Protein AF-A0A151R9V6-F1 (afdb_monomer_lite)

Secondary structure (DSSP, 8-state):
--PPPPPP----------------PPTTEEEEEETTTTEEEEEEGGGGGSHHHHHHHHHHHHHHTT--TTSS-EE-S-HHHHHHHHHHHHHHHTTTPPPTTEEEEEETTTTEEEEEEGGGGGSHHHHHHHHHHHHHHTT--TTSS-EE-S-HHHHHHHHHTT-

Structure (mmCIF, N/CA/C/O backbone):
data_AF-A0A151R9V6-F1
#
_entry.id   AF-A0A151R9V6-F1
#
loop_
_atom_site.group_PDB
_atom_site.id
_atom_site.type_symbol
_atom_site.label_atom_id
_atom_site.label_alt_id
_atom_site.label_comp_id
_atom_site.label_asym_id
_atom_site.label_entity_id
_atom_site.label_seq_id
_atom_site.pdbx_PDB_ins_code
_atom_site.Cartn_x
_atom_site.Cartn_y
_atom_site.Cartn_z
_atom_site.occupancy
_atom_site.B_iso_or_equiv
_atom_site.auth_seq_id
_atom_site.auth_comp_id
_atom_site.auth_asym_id
_atom_site.auth_atom_id
_atom_site.pdbx_PDB_model_num
ATOM 1 N N . MET A 1 1 ? 24.608 47.805 22.565 1.00 42.91 1 MET A N 1
ATOM 2 C CA . MET A 1 1 ? 23.594 46.804 22.154 1.00 42.91 1 MET A CA 1
ATOM 3 C C . MET A 1 1 ? 22.871 47.396 20.948 1.00 42.91 1 MET A C 1
ATOM 5 O O . MET A 1 1 ? 22.438 48.526 21.063 1.00 42.91 1 MET A O 1
ATOM 9 N N . GLY A 1 2 ? 22.789 46.798 19.764 1.00 45.09 2 GLY A N 1
ATOM 10 C CA . GLY A 1 2 ? 23.114 45.440 19.353 1.00 45.09 2 GLY A CA 1
ATOM 11 C C . GLY A 1 2 ? 23.640 45.386 17.915 1.00 45.09 2 GLY A C 1
ATOM 12 O O . GLY A 1 2 ? 23.606 46.365 17.174 1.00 45.09 2 GLY A O 1
ATOM 13 N N . PHE A 1 3 ? 24.182 44.225 17.576 1.00 39.25 3 PHE A N 1
ATOM 14 C CA . PHE A 1 3 ? 24.740 43.891 16.275 1.00 39.25 3 PHE A CA 1
ATOM 15 C C . PHE A 1 3 ? 23.601 43.511 15.317 1.00 39.25 3 PHE A C 1
ATOM 17 O O . PHE A 1 3 ? 22.785 42.653 15.647 1.00 39.25 3 PHE A O 1
ATOM 24 N N . GLY A 1 4 ? 23.539 44.151 14.147 1.00 44.25 4 GLY A N 1
ATOM 25 C CA . GLY A 1 4 ? 22.636 43.773 13.060 1.00 44.25 4 GLY A CA 1
ATOM 26 C C . GLY A 1 4 ? 23.303 42.738 12.156 1.00 44.25 4 GLY A C 1
ATOM 27 O O . GLY A 1 4 ? 24.348 43.009 11.571 1.00 44.25 4 GLY A O 1
ATOM 28 N N . LEU A 1 5 ? 22.714 41.548 12.065 1.00 49.62 5 LEU A N 1
ATOM 29 C CA . LEU A 1 5 ? 23.147 40.466 11.177 1.00 49.62 5 LEU A CA 1
ATOM 30 C C . LEU A 1 5 ? 22.811 40.806 9.708 1.00 49.62 5 LEU A C 1
ATOM 32 O O . LEU A 1 5 ? 21.720 41.318 9.448 1.00 49.62 5 LEU A O 1
ATOM 36 N N . PRO A 1 6 ? 23.691 40.516 8.730 1.00 46.66 6 PRO A N 1
ATOM 37 C CA . PRO A 1 6 ? 23.397 40.747 7.321 1.00 46.66 6 PRO A CA 1
ATOM 38 C C . PRO A 1 6 ? 22.398 39.719 6.773 1.00 46.66 6 PRO A C 1
ATOM 40 O O . PRO A 1 6 ? 22.490 38.520 7.036 1.00 46.66 6 PRO A O 1
ATOM 43 N N . GLY A 1 7 ? 21.443 40.225 5.989 1.00 40.28 7 GLY A N 1
ATOM 44 C CA . GLY A 1 7 ? 20.358 39.470 5.375 1.00 40.28 7 GLY A CA 1
ATOM 45 C C . GLY A 1 7 ? 20.832 38.315 4.492 1.00 40.28 7 GLY A C 1
ATOM 46 O O . GLY A 1 7 ? 21.723 38.446 3.651 1.00 40.28 7 GLY A O 1
ATOM 47 N N . ILE A 1 8 ? 20.181 37.174 4.688 1.00 60.59 8 ILE A N 1
ATOM 48 C CA . ILE A 1 8 ? 20.353 35.947 3.919 1.00 60.59 8 ILE A CA 1
ATOM 49 C C . ILE A 1 8 ? 19.938 36.234 2.470 1.00 60.59 8 ILE A C 1
ATOM 51 O O . ILE A 1 8 ? 18.805 36.631 2.191 1.00 60.59 8 ILE A O 1
ATOM 55 N N . ARG A 1 9 ? 20.874 36.047 1.536 1.00 44.38 9 ARG A N 1
ATOM 56 C CA . ARG A 1 9 ? 20.629 36.140 0.095 1.00 44.38 9 ARG A CA 1
ATOM 57 C C . ARG A 1 9 ? 19.632 35.044 -0.291 1.00 44.38 9 ARG A C 1
ATOM 59 O O . ARG A 1 9 ? 19.964 33.865 -0.219 1.00 44.38 9 ARG A O 1
ATOM 66 N N . LYS A 1 10 ? 18.425 35.418 -0.730 1.00 42.28 10 LYS A N 1
ATOM 67 C CA . LYS A 1 10 ? 17.571 34.520 -1.520 1.00 42.28 10 LYS A CA 1
ATOM 68 C C . LYS A 1 10 ? 18.327 34.211 -2.810 1.00 42.28 10 LYS A C 1
ATOM 70 O O . LYS A 1 10 ? 18.384 35.050 -3.705 1.00 42.28 10 LYS A O 1
ATOM 75 N N . ALA A 1 11 ? 18.927 33.029 -2.889 1.00 39.00 11 ALA A N 1
ATOM 76 C CA . ALA A 1 11 ? 19.348 32.468 -4.158 1.00 39.00 11 ALA A CA 1
ATOM 77 C C . ALA A 1 11 ? 18.076 32.197 -4.969 1.00 39.00 11 ALA A C 1
ATOM 79 O O . ALA A 1 11 ? 17.341 31.242 -4.723 1.00 39.00 11 ALA A O 1
ATOM 80 N N . SER A 1 12 ? 17.772 33.095 -5.900 1.00 48.12 12 SER A N 1
ATOM 81 C CA . SER A 1 12 ? 16.894 32.801 -7.018 1.00 48.12 12 SER A CA 1
ATOM 82 C C . SER A 1 12 ? 17.570 31.709 -7.839 1.00 48.12 12 SER A C 1
ATOM 84 O O . SER A 1 12 ? 18.431 31.994 -8.671 1.00 48.12 12 SER A O 1
ATOM 86 N N . PHE A 1 13 ? 17.202 30.455 -7.584 1.00 46.88 13 PHE A N 1
ATOM 87 C CA . PHE A 1 13 ? 17.458 29.355 -8.503 1.00 46.88 13 PHE A CA 1
ATOM 88 C C . PHE A 1 13 ? 16.588 29.570 -9.745 1.00 46.88 13 PHE A C 1
ATOM 90 O O . PHE A 1 13 ? 15.536 28.963 -9.920 1.00 46.88 13 PHE A O 1
ATOM 97 N N . ALA A 1 14 ? 17.026 30.489 -10.604 1.00 49.06 14 ALA A N 1
ATOM 98 C CA . ALA A 1 14 ? 16.669 30.494 -12.008 1.00 49.06 14 ALA A CA 1
ATOM 99 C C . ALA A 1 14 ? 17.400 29.307 -12.650 1.00 49.06 14 ALA A C 1
ATOM 101 O O . ALA A 1 14 ? 18.469 29.453 -13.235 1.00 49.06 14 ALA A O 1
ATOM 102 N N . ALA A 1 15 ? 16.861 28.105 -12.455 1.00 43.69 15 ALA A N 1
ATOM 103 C CA . ALA A 1 15 ? 17.284 26.937 -13.202 1.00 43.69 15 ALA A CA 1
ATOM 104 C C . ALA A 1 15 ? 16.525 26.939 -14.532 1.00 43.69 15 ALA A C 1
ATOM 106 O O . ALA A 1 15 ? 15.295 26.891 -14.566 1.00 43.69 15 ALA A O 1
ATOM 107 N N . ASN A 1 16 ? 17.299 27.073 -15.606 1.00 45.38 16 ASN A N 1
ATOM 108 C CA . ASN A 1 16 ? 16.910 26.972 -17.006 1.00 45.38 16 ASN A CA 1
ATOM 109 C C . ASN A 1 16 ? 15.745 25.997 -17.235 1.00 45.38 16 ASN A C 1
ATOM 111 O O . ASN A 1 16 ? 15.914 24.782 -17.136 1.00 45.38 16 ASN A O 1
ATOM 115 N N . GLN A 1 17 ? 14.581 26.532 -17.615 1.00 45.72 17 GLN A N 1
ATOM 116 C CA . GLN A 1 17 ? 13.518 25.747 -18.236 1.00 45.72 17 GLN A CA 1
ATOM 117 C C . GLN A 1 17 ? 13.980 25.326 -19.635 1.00 45.72 17 GLN A C 1
ATOM 119 O O . GLN A 1 17 ? 13.676 25.968 -20.639 1.00 45.72 17 GLN A O 1
ATOM 124 N N . ALA A 1 18 ? 14.733 24.230 -19.690 1.00 39.41 18 ALA A N 1
ATOM 125 C CA . ALA A 1 18 ? 14.787 23.393 -20.872 1.00 39.41 18 ALA A CA 1
ATOM 126 C C . ALA A 1 18 ? 13.424 22.701 -20.985 1.00 39.41 18 ALA A C 1
ATOM 128 O O . ALA A 1 18 ? 13.073 21.809 -20.213 1.00 39.41 18 ALA A O 1
ATOM 129 N N . THR A 1 19 ? 12.630 23.184 -21.931 1.00 43.62 19 THR A N 1
ATOM 130 C CA . THR A 1 19 ? 11.313 22.690 -22.320 1.00 43.62 19 THR A CA 1
ATOM 131 C C . THR A 1 19 ? 11.409 21.284 -22.915 1.00 43.62 19 THR A C 1
ATOM 133 O O . THR A 1 19 ? 11.285 21.075 -24.116 1.00 43.62 19 THR A O 1
ATOM 136 N N . SER A 1 20 ? 11.583 20.277 -22.066 1.00 42.12 20 SER A N 1
ATOM 137 C CA . SER A 1 20 ? 11.025 18.960 -22.358 1.00 42.12 20 SER A CA 1
ATOM 138 C C . SER A 1 20 ? 9.595 18.982 -21.833 1.00 42.12 20 SER A C 1
ATOM 140 O O . SER A 1 20 ? 9.352 19.441 -20.720 1.00 42.12 20 SER A O 1
ATOM 142 N N . LYS A 1 21 ? 8.617 18.575 -22.649 1.00 44.06 21 LYS A N 1
ATOM 143 C CA . LYS A 1 21 ? 7.239 18.360 -22.192 1.00 44.06 21 LYS A CA 1
ATOM 144 C C . LYS A 1 21 ? 7.286 17.324 -21.069 1.00 44.06 21 LYS A C 1
ATOM 146 O O . LYS A 1 21 ? 7.243 16.124 -21.335 1.00 44.06 21 LYS A O 1
ATOM 151 N N . ALA A 1 22 ? 7.444 17.776 -19.830 1.00 48.03 22 ALA A N 1
ATOM 152 C CA . ALA A 1 22 ? 7.354 16.929 -18.666 1.00 48.03 22 ALA A CA 1
ATOM 153 C C . ALA A 1 22 ? 5.904 16.462 -18.630 1.00 48.03 22 ALA A C 1
ATOM 155 O O . ALA A 1 22 ? 5.007 17.218 -18.277 1.00 48.03 22 ALA A O 1
ATOM 156 N N . VAL A 1 23 ? 5.666 15.242 -19.111 1.00 57.69 23 VAL A N 1
ATOM 157 C CA . VAL A 1 23 ? 4.433 14.517 -18.827 1.00 57.69 23 VAL A CA 1
ATOM 158 C C . VAL A 1 23 ? 4.346 14.489 -17.308 1.00 57.69 23 VAL A C 1
ATOM 160 O O . VAL A 1 23 ? 5.116 13.763 -16.668 1.00 57.69 23 VAL A O 1
ATOM 163 N N . GLU A 1 24 ? 3.520 15.379 -16.758 1.00 58.81 24 GLU A N 1
ATOM 164 C CA . GLU A 1 24 ? 3.307 15.514 -15.325 1.00 58.81 24 GLU A CA 1
ATOM 165 C C . GLU A 1 24 ? 2.845 14.157 -14.814 1.00 58.81 24 GLU A C 1
ATOM 167 O O . GLU A 1 24 ? 1.824 13.617 -15.244 1.00 58.81 24 GLU A O 1
ATOM 172 N N . VAL A 1 25 ? 3.663 13.554 -13.955 1.00 69.50 25 VAL A N 1
ATOM 173 C CA . VAL A 1 25 ? 3.336 12.268 -13.354 1.00 69.50 25 VAL A CA 1
ATOM 174 C C . VAL A 1 25 ? 2.240 12.522 -12.322 1.00 69.50 25 VAL A C 1
ATOM 176 O O . VAL A 1 25 ? 2.442 13.352 -11.430 1.00 69.50 25 VAL A O 1
ATOM 179 N N . PRO A 1 26 ? 1.085 11.838 -12.410 1.00 76.31 26 PRO A N 1
ATOM 180 C CA . PRO A 1 26 ? 0.042 11.973 -11.407 1.00 76.31 26 PRO A CA 1
ATOM 181 C C . PRO A 1 26 ? 0.575 11.620 -10.018 1.00 76.31 26 PRO A C 1
ATOM 183 O O . PRO A 1 26 ? 1.375 10.697 -9.852 1.00 76.31 26 PRO A O 1
ATOM 186 N N . LYS A 1 27 ? 0.104 12.333 -8.993 1.00 70.06 27 LYS A N 1
ATOM 187 C CA . LYS A 1 27 ? 0.479 12.041 -7.606 1.00 70.06 27 LYS A CA 1
ATOM 188 C C . LYS A 1 27 ? 0.118 10.588 -7.270 1.00 70.06 27 LYS A C 1
ATOM 190 O O . LYS A 1 27 ? -1.009 10.168 -7.511 1.00 70.06 27 LYS A O 1
ATOM 195 N N . GLY A 1 28 ? 1.069 9.840 -6.710 1.00 76.81 28 GLY A N 1
ATOM 196 C CA . GLY A 1 28 ? 0.893 8.413 -6.415 1.00 76.81 28 GLY A CA 1
ATOM 197 C C . GLY A 1 28 ? 1.420 7.467 -7.498 1.00 76.81 28 GLY A C 1
ATOM 198 O O . GLY A 1 28 ? 1.371 6.257 -7.294 1.00 76.81 28 GLY A O 1
ATOM 199 N N . TYR A 1 29 ? 1.952 7.995 -8.604 1.00 84.81 29 TYR A N 1
ATOM 200 C CA . TYR A 1 29 ? 2.600 7.219 -9.659 1.00 84.81 29 TYR A CA 1
ATOM 201 C C . TYR A 1 29 ? 4.094 7.547 -9.746 1.00 84.81 29 TYR A C 1
ATOM 203 O O . TYR A 1 29 ? 4.529 8.648 -9.410 1.00 84.81 29 TYR A O 1
ATOM 211 N N . LEU A 1 30 ? 4.873 6.581 -10.220 1.00 87.00 30 LEU A N 1
ATOM 212 C CA . LEU A 1 30 ? 6.300 6.674 -10.494 1.00 87.00 30 LEU A CA 1
ATOM 213 C C . LEU A 1 30 ? 6.546 6.401 -11.981 1.00 87.00 30 LEU A C 1
ATOM 215 O O . LEU A 1 30 ? 5.948 5.494 -12.559 1.00 87.00 30 LEU A O 1
ATOM 219 N N . ALA A 1 31 ? 7.434 7.183 -12.596 1.00 87.25 31 ALA A N 1
ATOM 220 C CA . ALA A 1 31 ? 7.911 6.913 -13.946 1.00 87.25 31 ALA A CA 1
ATOM 221 C C . ALA A 1 31 ? 9.096 5.942 -13.907 1.00 87.25 31 ALA A C 1
ATOM 223 O O . ALA A 1 31 ? 10.084 6.216 -13.227 1.00 87.25 31 ALA A O 1
ATOM 224 N N . VAL A 1 32 ? 8.999 4.851 -14.662 1.00 89.75 32 VAL A N 1
ATOM 225 C CA . VAL A 1 32 ? 10.051 3.837 -14.796 1.00 89.75 32 VAL A CA 1
ATOM 226 C C . VAL A 1 32 ? 10.386 3.600 -16.263 1.00 89.75 32 VAL A C 1
ATOM 228 O O . VAL A 1 32 ? 9.499 3.639 -17.118 1.00 89.75 32 VAL A O 1
ATOM 231 N N . TYR A 1 33 ? 11.662 3.382 -16.560 1.00 89.94 33 TYR A N 1
ATOM 232 C CA . TYR A 1 33 ? 12.157 3.101 -17.907 1.00 89.94 33 TYR A CA 1
ATOM 233 C C . TYR A 1 33 ? 12.460 1.613 -18.040 1.00 89.94 33 TYR A C 1
ATOM 235 O O . TYR A 1 33 ? 13.112 1.038 -17.173 1.00 89.94 33 TYR A O 1
ATOM 243 N N . VAL A 1 34 ? 11.955 0.981 -19.097 1.00 89.81 34 VAL A N 1
ATOM 244 C CA . VAL A 1 34 ? 12.015 -0.477 -19.256 1.00 89.81 34 VAL A CA 1
ATOM 245 C C . VAL A 1 34 ? 12.466 -0.850 -20.663 1.00 89.81 34 VAL A C 1
ATOM 247 O O . VAL A 1 34 ? 12.018 -0.255 -21.651 1.00 89.81 34 VAL A O 1
ATOM 250 N N . GLY A 1 35 ? 13.305 -1.884 -20.730 1.00 81.25 35 GLY A N 1
ATOM 251 C CA . GLY A 1 35 ? 13.782 -2.503 -21.960 1.00 81.25 35 GLY A CA 1
ATOM 252 C C . GLY A 1 35 ? 14.842 -1.689 -22.700 1.00 81.25 35 GLY A C 1
ATOM 253 O O . GLY A 1 35 ? 15.144 -0.546 -22.369 1.00 81.25 35 GLY A O 1
ATOM 254 N N . GLU A 1 36 ? 15.373 -2.276 -23.772 1.00 76.25 36 GLU A N 1
ATOM 255 C CA . GLU A 1 36 ? 16.429 -1.684 -24.610 1.00 76.25 36 GLU A CA 1
ATOM 256 C C . GLU A 1 36 ? 16.014 -0.348 -25.241 1.00 76.25 36 GLU A C 1
ATOM 258 O O . GLU A 1 36 ? 16.832 0.536 -25.488 1.00 76.25 36 GLU A O 1
ATOM 263 N N . ARG A 1 37 ? 14.710 -0.181 -25.480 1.00 76.94 37 ARG A N 1
ATOM 264 C CA . ARG A 1 37 ? 14.126 1.040 -26.042 1.00 76.94 37 ARG A CA 1
ATOM 265 C C . ARG A 1 37 ? 13.906 2.139 -25.004 1.00 76.94 37 ARG A C 1
ATOM 267 O O . ARG A 1 37 ? 13.399 3.197 -25.376 1.00 76.94 37 ARG A O 1
ATOM 274 N N . MET A 1 38 ? 14.236 1.886 -23.733 1.00 79.94 38 MET A N 1
ATOM 275 C CA . MET A 1 38 ? 14.029 2.793 -22.600 1.00 79.94 38 MET A CA 1
ATOM 276 C C . MET A 1 38 ? 12.622 3.390 -22.609 1.00 79.94 38 MET A C 1
ATOM 278 O O . MET A 1 38 ? 12.413 4.604 -22.539 1.00 79.94 38 MET A O 1
ATOM 282 N N . LYS A 1 39 ? 11.619 2.523 -22.759 1.00 85.25 39 LYS A N 1
ATOM 283 C CA . LYS A 1 39 ? 10.232 2.964 -22.839 1.00 85.25 39 LYS A CA 1
ATOM 284 C C . LYS A 1 39 ? 9.756 3.368 -21.452 1.00 85.25 39 LYS A C 1
ATOM 286 O O . LYS A 1 39 ? 9.920 2.626 -20.487 1.00 85.25 39 LYS A O 1
ATOM 291 N N . ARG A 1 40 ? 9.147 4.550 -21.365 1.00 87.25 40 ARG A N 1
ATOM 292 C CA . ARG A 1 40 ? 8.623 5.099 -20.113 1.00 87.25 40 ARG A CA 1
ATOM 293 C C . ARG A 1 40 ? 7.255 4.499 -19.785 1.00 87.25 40 ARG A C 1
ATOM 295 O O . ARG A 1 40 ? 6.311 4.661 -20.558 1.00 87.25 40 ARG A O 1
ATOM 302 N N . PHE A 1 41 ? 7.140 3.888 -18.611 1.00 86.94 41 PHE A N 1
ATOM 303 C CA . PHE A 1 41 ? 5.899 3.410 -18.005 1.00 86.94 41 PHE A CA 1
ATOM 304 C C . PHE A 1 41 ? 5.577 4.219 -16.744 1.00 86.94 41 PHE A C 1
ATOM 306 O O . PHE A 1 41 ? 6.475 4.720 -16.068 1.00 86.94 41 PHE A O 1
ATOM 313 N N . LEU A 1 42 ? 4.288 4.359 -16.430 1.00 86.25 42 LEU A N 1
ATOM 314 C CA . LEU A 1 42 ? 3.818 4.910 -15.160 1.00 86.25 42 LEU A CA 1
ATOM 315 C C . LEU A 1 42 ? 3.252 3.770 -14.324 1.00 86.25 42 LEU A C 1
ATOM 317 O O . LEU A 1 42 ? 2.297 3.121 -14.748 1.00 86.25 42 LEU A O 1
ATOM 321 N N . ILE A 1 43 ? 3.824 3.549 -13.147 1.00 86.81 43 ILE A N 1
ATOM 322 C CA . ILE A 1 43 ? 3.352 2.539 -12.199 1.00 86.81 43 ILE A CA 1
ATOM 323 C C . ILE A 1 43 ? 2.884 3.201 -10.903 1.00 86.81 43 ILE A C 1
ATOM 325 O O . ILE A 1 43 ? 3.454 4.220 -10.510 1.00 86.81 43 ILE A O 1
ATOM 329 N N . PRO A 1 44 ? 1.871 2.659 -10.215 1.00 85.50 44 PRO A N 1
ATOM 330 C CA . PRO A 1 44 ? 1.533 3.098 -8.868 1.00 85.50 44 PRO A CA 1
ATOM 331 C C . PRO A 1 44 ? 2.720 2.918 -7.912 1.00 85.50 44 PRO A C 1
ATOM 333 O O . PRO A 1 44 ? 3.402 1.895 -7.939 1.00 85.50 44 PRO A O 1
ATOM 336 N N . ILE A 1 45 ? 2.940 3.876 -7.008 1.00 84.38 45 ILE A N 1
ATOM 337 C CA . ILE A 1 45 ? 3.993 3.793 -5.975 1.00 84.38 45 ILE A CA 1
ATOM 338 C C . ILE A 1 45 ? 3.772 2.581 -5.051 1.00 84.38 45 ILE A C 1
ATOM 340 O O . ILE A 1 45 ? 4.727 2.034 -4.507 1.00 84.38 45 ILE A O 1
ATOM 344 N N . SER A 1 46 ? 2.529 2.103 -4.920 1.00 79.81 46 SER A N 1
ATOM 345 C CA . SER A 1 46 ? 2.195 0.893 -4.158 1.00 79.81 46 SER A CA 1
ATOM 346 C C . SER A 1 46 ? 2.917 -0.361 -4.660 1.00 79.81 46 SER A C 1
ATOM 348 O O . SER A 1 46 ? 3.099 -1.299 -3.886 1.00 79.81 46 SER A O 1
ATOM 350 N N . TYR A 1 47 ? 3.377 -0.376 -5.916 1.00 85.38 47 TYR A N 1
ATOM 351 C CA . TYR A 1 47 ? 4.100 -1.513 -6.481 1.00 85.38 47 TYR A CA 1
ATOM 352 C C . TYR A 1 47 ? 5.467 -1.677 -5.822 1.00 85.38 47 TYR A C 1
ATOM 354 O O . TYR A 1 47 ? 5.895 -2.807 -5.632 1.00 85.38 47 TYR A O 1
ATOM 362 N N . LEU A 1 48 ? 6.103 -0.582 -5.387 1.00 82.88 48 LEU A N 1
ATOM 363 C CA . LEU A 1 48 ? 7.435 -0.595 -4.766 1.00 82.88 48 LEU A CA 1
ATOM 364 C C . LEU A 1 48 ? 7.485 -1.401 -3.462 1.00 82.88 48 LEU A C 1
ATOM 366 O O . LEU A 1 48 ? 8.538 -1.890 -3.071 1.00 82.88 48 LEU A O 1
ATOM 370 N N . ILE A 1 49 ? 6.346 -1.541 -2.784 1.00 80.62 49 ILE A N 1
ATOM 371 C CA . ILE A 1 49 ? 6.242 -2.275 -1.518 1.00 80.62 49 ILE A CA 1
ATOM 372 C C . ILE A 1 49 ? 6.133 -3.786 -1.781 1.00 80.62 49 ILE A C 1
ATOM 374 O O . ILE A 1 49 ? 6.407 -4.592 -0.895 1.00 80.62 49 ILE A O 1
ATOM 378 N N . HIS A 1 50 ? 5.752 -4.197 -2.992 1.00 80.31 50 HIS A N 1
ATOM 379 C CA . HIS A 1 50 ? 5.526 -5.600 -3.303 1.00 80.31 50 HIS A CA 1
ATOM 380 C C . HIS A 1 50 ? 6.857 -6.363 -3.450 1.00 80.31 50 HIS A C 1
ATOM 382 O O . HIS A 1 50 ? 7.712 -5.908 -4.209 1.00 80.31 50 HIS A O 1
ATOM 388 N N . PRO A 1 51 ? 7.018 -7.556 -2.839 1.00 82.44 51 PRO A N 1
ATOM 389 C CA . PRO A 1 51 ? 8.256 -8.341 -2.920 1.00 82.44 51 PRO A CA 1
ATOM 390 C C . PRO A 1 51 ? 8.738 -8.584 -4.356 1.00 82.44 51 PRO A C 1
ATOM 392 O O . PRO A 1 51 ? 9.879 -8.294 -4.680 1.00 82.44 51 PRO A O 1
ATOM 395 N N . LEU A 1 52 ? 7.826 -8.978 -5.257 1.00 81.44 52 LEU A N 1
ATOM 396 C CA . LEU A 1 52 ? 8.148 -9.157 -6.685 1.00 81.44 52 LEU A CA 1
ATOM 397 C C . LEU A 1 52 ? 8.738 -7.907 -7.355 1.00 81.44 52 LEU A C 1
ATOM 399 O O . LEU A 1 52 ? 9.505 -8.026 -8.305 1.00 81.44 52 LEU A O 1
ATOM 403 N N . PHE A 1 53 ? 8.340 -6.711 -6.915 1.00 86.94 53 PHE A N 1
ATOM 404 C CA . PHE A 1 53 ? 8.905 -5.480 -7.453 1.00 86.94 53 PHE A CA 1
ATOM 405 C C . PHE A 1 53 ? 10.215 -5.114 -6.750 1.00 86.94 53 PHE A C 1
ATOM 407 O O . PHE A 1 53 ? 11.099 -4.566 -7.393 1.00 86.94 53 PHE A O 1
ATOM 414 N N . GLN A 1 54 ? 10.376 -5.449 -5.466 1.00 86.44 54 GLN A N 1
ATOM 415 C CA . GLN A 1 54 ? 11.651 -5.285 -4.759 1.00 86.44 54 GLN A CA 1
ATOM 416 C C . GLN A 1 54 ? 12.766 -6.122 -5.393 1.00 86.44 54 GLN A C 1
ATOM 418 O O . GLN A 1 54 ? 13.872 -5.616 -5.551 1.00 86.44 54 GLN A O 1
ATOM 423 N N . ASP A 1 55 ? 12.465 -7.342 -5.842 1.00 86.56 55 ASP A N 1
ATOM 424 C CA . ASP A 1 55 ? 13.432 -8.173 -6.568 1.00 86.56 55 ASP A CA 1
ATOM 425 C C . ASP A 1 55 ? 13.903 -7.481 -7.861 1.00 86.56 55 ASP A C 1
ATOM 427 O O . ASP A 1 55 ? 15.099 -7.438 -8.148 1.00 86.56 55 ASP A O 1
ATOM 431 N N . LEU A 1 56 ? 12.980 -6.860 -8.610 1.00 87.38 56 LEU A N 1
ATOM 432 C CA . LEU A 1 56 ? 13.321 -6.064 -9.797 1.00 87.38 56 LEU A CA 1
ATOM 433 C C . LEU A 1 56 ? 14.162 -4.831 -9.450 1.00 87.38 56 LEU A C 1
ATOM 435 O O . LEU A 1 56 ? 15.088 -4.503 -10.186 1.00 87.38 56 LEU A O 1
ATOM 439 N N . LEU A 1 57 ? 13.851 -4.145 -8.345 1.00 87.88 57 LEU A N 1
ATOM 440 C CA . LEU A 1 57 ? 14.633 -2.998 -7.875 1.00 87.88 57 LEU A CA 1
ATOM 441 C C . LEU A 1 57 ? 16.060 -3.409 -7.502 1.00 87.88 57 LEU A C 1
ATOM 443 O O . LEU A 1 57 ? 16.998 -2.702 -7.852 1.00 87.88 57 LEU A O 1
ATOM 447 N N . SER A 1 58 ? 16.226 -4.558 -6.846 1.00 88.06 58 SER A N 1
ATOM 448 C CA . SER A 1 58 ? 17.546 -5.086 -6.495 1.00 88.06 58 SER A CA 1
ATOM 449 C C . SER A 1 58 ? 18.357 -5.442 -7.741 1.00 88.06 58 SER A C 1
ATOM 451 O O . SER A 1 58 ? 19.542 -5.134 -7.798 1.00 88.06 58 SER A O 1
ATOM 453 N N . GLN A 1 59 ? 17.728 -6.036 -8.760 1.00 86.56 59 GLN A N 1
ATOM 454 C CA . GLN A 1 59 ? 18.384 -6.309 -10.045 1.00 86.56 59 GLN A CA 1
ATOM 455 C C . GLN A 1 59 ? 18.787 -5.017 -10.766 1.00 86.56 59 GLN A C 1
ATOM 457 O O . GLN A 1 59 ? 19.896 -4.913 -11.283 1.00 86.56 59 GLN A O 1
ATOM 462 N N . SER A 1 60 ? 17.912 -4.010 -10.763 1.00 87.19 60 SER A N 1
ATOM 463 C CA . SER A 1 60 ? 18.228 -2.678 -11.284 1.00 87.19 60 SER A CA 1
ATOM 464 C C . SER A 1 60 ? 19.418 -2.031 -10.590 1.00 87.19 60 SER A C 1
ATOM 466 O O . SER A 1 60 ? 20.240 -1.414 -11.265 1.00 87.19 60 SER A O 1
ATOM 468 N N . GLU A 1 61 ? 19.488 -2.131 -9.264 1.00 86.50 61 GLU A N 1
ATOM 469 C CA . GLU A 1 61 ? 20.591 -1.587 -8.473 1.00 86.50 61 GLU A CA 1
ATOM 470 C C . GLU A 1 61 ? 21.904 -2.323 -8.769 1.00 86.50 61 GLU A C 1
ATOM 472 O O . GLU A 1 61 ? 22.940 -1.680 -8.896 1.00 86.50 61 GLU A O 1
ATOM 477 N N . GLU A 1 62 ? 21.882 -3.645 -8.940 1.00 86.00 62 GLU A N 1
ATOM 478 C CA . GLU A 1 62 ? 23.089 -4.406 -9.287 1.00 86.00 62 GLU A CA 1
ATOM 479 C C . GLU A 1 62 ? 23.632 -4.032 -10.677 1.00 86.00 62 GLU A C 1
ATOM 481 O O . GLU A 1 62 ? 24.845 -3.915 -10.857 1.00 86.00 62 GLU A O 1
ATOM 486 N N . GLU A 1 63 ? 22.750 -3.800 -11.654 1.00 84.75 63 GLU A N 1
ATOM 487 C CA . GLU A 1 63 ? 23.154 -3.524 -13.038 1.00 84.75 63 GLU A CA 1
ATOM 488 C C . GLU A 1 63 ? 23.511 -2.053 -13.293 1.00 84.75 63 GLU A C 1
ATOM 490 O O . GLU A 1 63 ? 24.486 -1.755 -13.986 1.00 84.75 63 GLU A O 1
ATOM 495 N N . PHE A 1 64 ? 22.736 -1.120 -12.737 1.00 81.19 64 PHE A N 1
ATOM 496 C CA . PHE A 1 64 ? 22.887 0.316 -12.997 1.00 81.19 64 PHE A CA 1
ATOM 497 C C . PHE A 1 64 ? 23.366 1.117 -11.781 1.00 81.19 64 PHE A C 1
ATOM 499 O O . PHE A 1 64 ? 23.694 2.298 -11.919 1.00 81.19 64 PHE A O 1
ATOM 506 N N . GLY A 1 65 ? 23.405 0.521 -10.589 1.00 80.81 65 GLY A N 1
ATOM 507 C CA . GLY A 1 65 ? 23.624 1.259 -9.349 1.00 80.81 65 GLY A CA 1
ATOM 508 C C . GLY A 1 65 ? 22.554 2.329 -9.137 1.00 80.81 65 GLY A C 1
ATOM 509 O O . GLY A 1 65 ? 21.382 2.147 -9.458 1.00 80.81 65 GLY A O 1
ATOM 510 N N . TYR A 1 66 ? 22.985 3.482 -8.624 1.00 77.25 66 TYR A N 1
ATOM 511 C CA . TYR A 1 66 ? 22.144 4.675 -8.468 1.00 77.25 66 TYR A CA 1
ATOM 512 C C . TYR A 1 66 ? 22.255 5.647 -9.657 1.00 77.25 66 TYR A C 1
ATOM 514 O O . TYR A 1 66 ? 21.454 6.578 -9.773 1.00 77.25 66 TYR A O 1
ATOM 522 N N . ASP A 1 67 ? 23.225 5.432 -10.550 1.00 75.88 67 ASP A N 1
ATOM 523 C CA . ASP A 1 67 ? 23.499 6.281 -11.712 1.00 75.88 67 ASP A CA 1
ATOM 524 C C . ASP A 1 67 ? 22.805 5.725 -12.958 1.00 75.88 67 ASP A C 1
ATOM 526 O O . ASP A 1 67 ? 23.404 5.159 -13.874 1.00 75.88 67 ASP A O 1
ATOM 530 N N . HIS A 1 68 ? 21.487 5.908 -13.001 1.00 76.75 68 HIS A N 1
ATOM 531 C CA . HIS A 1 68 ? 20.701 5.498 -14.155 1.00 76.75 68 HIS A CA 1
ATOM 532 C C . HIS A 1 68 ? 20.889 6.462 -15.343 1.00 76.75 68 HIS A C 1
ATOM 534 O O . HIS A 1 68 ? 20.805 7.683 -15.172 1.00 76.75 68 HIS A O 1
ATOM 540 N N . PRO A 1 69 ? 21.004 5.950 -16.584 1.00 72.94 69 PRO A N 1
ATOM 541 C CA . PRO A 1 69 ? 21.289 6.760 -17.775 1.00 72.94 69 PRO A CA 1
ATOM 542 C C . PRO A 1 69 ? 20.212 7.812 -18.084 1.00 72.94 69 PRO A C 1
ATOM 544 O O . PRO A 1 69 ? 20.491 8.831 -18.711 1.00 72.94 69 PRO A O 1
ATOM 547 N N . MET A 1 70 ? 18.973 7.577 -17.643 1.00 77.00 70 MET A N 1
ATOM 548 C CA . MET A 1 70 ? 17.832 8.481 -17.833 1.00 77.00 70 MET A CA 1
ATOM 549 C C . MET A 1 70 ? 17.553 9.369 -16.606 1.00 77.00 70 MET A C 1
ATOM 551 O O . MET A 1 70 ? 16.550 10.084 -16.588 1.00 77.00 70 MET A O 1
ATOM 555 N N . GLY A 1 71 ? 18.394 9.310 -15.564 1.00 74.62 71 GLY A N 1
ATOM 556 C CA . GLY A 1 71 ? 18.194 10.040 -14.305 1.00 74.62 71 GLY A CA 1
ATOM 557 C C . GLY A 1 71 ? 16.957 9.601 -13.510 1.00 74.62 71 GLY A C 1
ATOM 558 O O . GLY A 1 71 ? 16.475 10.342 -12.658 1.00 74.62 71 GLY A O 1
ATOM 559 N N . GLY A 1 72 ? 16.410 8.420 -13.811 1.00 82.19 72 GLY A N 1
ATOM 560 C CA . GLY A 1 72 ? 15.246 7.835 -13.149 1.00 82.19 72 GLY A CA 1
ATOM 561 C C . GLY A 1 72 ? 15.314 6.310 -13.145 1.00 82.19 72 GLY A C 1
ATOM 562 O O . GLY A 1 72 ? 16.147 5.723 -13.837 1.00 82.19 72 GLY A O 1
ATOM 563 N N . LEU A 1 73 ? 14.430 5.676 -12.371 1.00 86.62 73 LEU A N 1
ATOM 564 C CA . LEU A 1 73 ? 14.444 4.229 -12.156 1.00 86.62 73 LEU A CA 1
ATOM 565 C C . LEU A 1 73 ? 14.350 3.467 -13.486 1.00 86.62 73 LEU A C 1
ATOM 567 O O . LEU A 1 73 ? 13.372 3.600 -14.227 1.00 86.62 73 LEU A O 1
ATOM 571 N N . THR A 1 74 ? 15.378 2.670 -13.770 1.00 87.44 74 THR A N 1
ATOM 572 C CA . THR A 1 74 ? 15.489 1.858 -14.987 1.00 87.44 74 THR A CA 1
ATOM 573 C C . THR A 1 74 ? 15.467 0.384 -14.613 1.00 87.44 74 THR A C 1
ATOM 575 O O . THR A 1 74 ? 16.285 -0.039 -13.802 1.00 87.44 74 THR A O 1
ATOM 578 N N . ILE A 1 75 ? 14.541 -0.391 -15.182 1.00 88.56 75 ILE A N 1
ATOM 579 C CA . ILE A 1 75 ? 14.388 -1.825 -14.907 1.00 88.56 75 ILE A CA 1
ATOM 580 C C . ILE A 1 75 ? 15.007 -2.653 -16.045 1.00 88.56 75 ILE A C 1
ATOM 582 O O . ILE A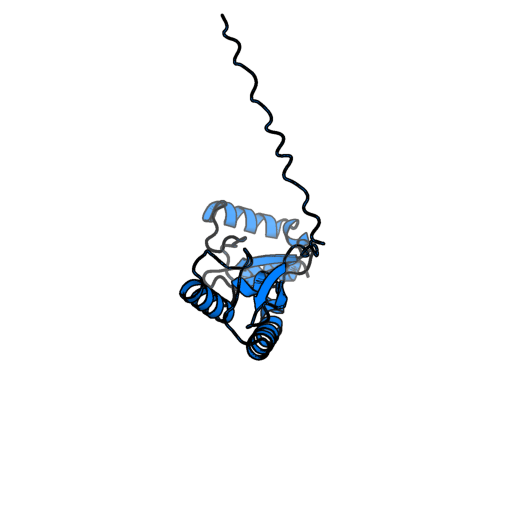 1 75 ? 14.512 -2.551 -17.176 1.00 88.56 75 ILE A O 1
ATOM 586 N N . PRO A 1 76 ? 16.029 -3.495 -15.776 1.00 85.00 76 PRO A N 1
ATOM 587 C CA . PRO A 1 76 ? 16.671 -4.358 -16.768 1.00 85.00 76 PRO A CA 1
ATOM 588 C C . PRO A 1 76 ? 15.810 -5.589 -17.075 1.00 85.00 76 PRO A C 1
ATOM 590 O O . PRO A 1 76 ? 16.169 -6.734 -16.824 1.00 85.00 76 PRO A O 1
ATOM 593 N N . CYS A 1 77 ? 14.616 -5.371 -17.614 1.00 86.00 77 CYS A N 1
ATOM 594 C CA . CYS A 1 77 ? 13.770 -6.452 -18.099 1.00 86.00 77 CYS A CA 1
ATOM 595 C C . CYS A 1 77 ? 13.141 -6.081 -19.439 1.00 86.00 77 CYS A C 1
ATOM 597 O O . CYS A 1 77 ? 13.061 -4.906 -19.813 1.00 86.00 77 CYS A O 1
ATOM 599 N N . SER A 1 78 ? 12.705 -7.093 -20.186 1.00 88.06 78 SER A N 1
ATOM 600 C CA . SER A 1 78 ? 11.983 -6.867 -21.433 1.00 88.06 78 SER A CA 1
ATOM 601 C C . SER A 1 78 ? 10.607 -6.251 -21.165 1.00 88.06 78 SER A C 1
ATOM 603 O O . SER A 1 78 ? 9.988 -6.471 -20.120 1.00 88.06 78 SER A O 1
ATOM 605 N N . GLU A 1 79 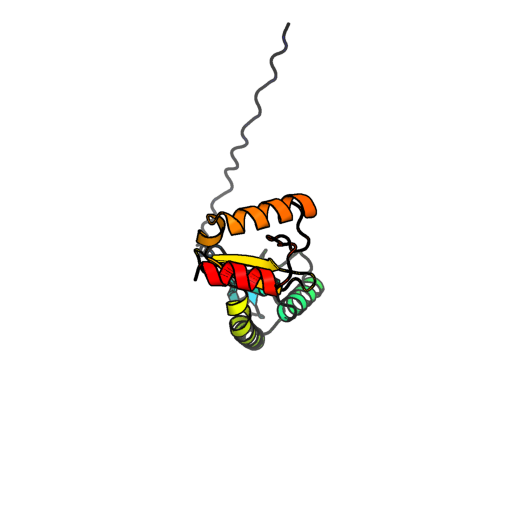? 10.104 -5.488 -22.141 1.00 88.44 79 GLU A N 1
ATOM 606 C CA . GLU A 1 79 ? 8.789 -4.842 -22.045 1.00 88.44 79 GLU A CA 1
ATOM 607 C C . GLU A 1 79 ? 7.660 -5.854 -21.774 1.00 88.44 79 GLU A C 1
ATOM 609 O O . GLU A 1 79 ? 6.702 -5.525 -21.072 1.00 88.44 79 GLU A O 1
ATOM 614 N N . ASP A 1 80 ? 7.762 -7.072 -22.312 1.00 87.31 80 ASP A N 1
ATOM 615 C CA . ASP A 1 80 ? 6.770 -8.139 -22.139 1.00 87.31 80 ASP A CA 1
ATOM 616 C C . ASP A 1 80 ? 6.761 -8.690 -20.709 1.00 87.31 80 ASP A C 1
ATOM 618 O O . ASP A 1 80 ? 5.699 -8.845 -20.101 1.00 87.31 80 ASP A O 1
ATOM 622 N N . VAL A 1 81 ? 7.947 -8.929 -20.137 1.00 87.44 81 VAL A N 1
ATOM 623 C CA . VAL A 1 81 ? 8.091 -9.396 -18.751 1.00 87.44 81 VAL A CA 1
ATOM 624 C C . VAL A 1 81 ? 7.576 -8.333 -17.789 1.00 87.44 81 VAL A C 1
ATOM 626 O O . VAL A 1 81 ? 6.793 -8.643 -16.890 1.00 87.44 81 VAL A O 1
ATOM 629 N N . PHE A 1 82 ? 7.931 -7.068 -18.015 1.00 89.19 82 PHE A N 1
ATOM 630 C CA . PHE A 1 82 ? 7.461 -5.965 -17.186 1.00 89.19 82 PHE A CA 1
ATOM 631 C C . PHE A 1 82 ? 5.941 -5.809 -17.214 1.00 89.19 82 PHE A C 1
ATOM 633 O O . PHE A 1 82 ? 5.319 -5.613 -16.170 1.00 89.19 82 PHE A O 1
ATOM 640 N N . GLN A 1 83 ? 5.321 -5.919 -18.391 1.00 86.44 83 GLN A N 1
ATOM 641 C CA . GLN A 1 83 ? 3.864 -5.876 -18.521 1.00 86.44 83 GLN A CA 1
ATOM 642 C C . GLN A 1 83 ? 3.199 -7.047 -17.804 1.00 86.44 83 GLN A C 1
ATOM 644 O O . GLN A 1 83 ? 2.206 -6.841 -17.104 1.00 86.44 83 GLN A O 1
ATOM 649 N N . ASN A 1 84 ? 3.768 -8.249 -17.912 1.00 87.44 84 ASN A N 1
ATOM 650 C CA . ASN A 1 84 ? 3.267 -9.414 -17.198 1.00 87.44 84 ASN A CA 1
ATOM 651 C C . ASN A 1 84 ? 3.317 -9.189 -15.676 1.00 87.44 84 ASN A C 1
ATOM 653 O O . ASN A 1 84 ? 2.295 -9.310 -15.000 1.00 87.44 84 ASN A O 1
ATOM 657 N N . ILE A 1 85 ? 4.458 -8.742 -15.143 1.00 85.19 85 ILE A N 1
ATOM 658 C CA . ILE A 1 85 ? 4.629 -8.438 -13.713 1.00 85.19 85 ILE A CA 1
ATOM 659 C C . ILE A 1 85 ? 3.662 -7.335 -13.275 1.00 85.19 85 ILE A C 1
ATOM 661 O O . ILE A 1 85 ? 2.939 -7.503 -12.299 1.00 85.19 85 ILE A O 1
ATOM 665 N N . THR A 1 86 ? 3.572 -6.242 -14.031 1.00 85.38 86 THR A N 1
ATOM 666 C CA . THR A 1 86 ? 2.654 -5.124 -13.758 1.00 85.38 86 THR A CA 1
ATOM 667 C C . THR A 1 86 ? 1.197 -5.587 -13.729 1.00 85.38 86 THR A C 1
ATOM 669 O O . THR A 1 86 ? 0.421 -5.092 -12.912 1.00 85.38 86 THR A O 1
ATOM 672 N N . SER A 1 87 ? 0.812 -6.544 -14.578 1.00 83.62 87 SER A N 1
ATOM 673 C CA . SER A 1 87 ? -0.543 -7.103 -14.598 1.00 83.62 87 SER A CA 1
ATOM 674 C C . SER A 1 87 ? -0.848 -7.940 -13.350 1.00 83.62 87 SER A C 1
ATOM 676 O O . SER A 1 87 ? -1.908 -7.771 -12.745 1.00 83.62 87 SER A O 1
ATOM 678 N N . HIS A 1 88 ? 0.109 -8.757 -12.898 1.00 80.75 88 HIS A N 1
ATOM 679 C CA . HIS A 1 88 ? 0.002 -9.521 -11.654 1.00 80.75 88 HIS A CA 1
ATOM 680 C C . HIS A 1 88 ? -0.014 -8.609 -10.424 1.00 80.75 88 HIS A C 1
ATOM 682 O O . HIS A 1 88 ? -0.811 -8.816 -9.509 1.00 80.75 88 HIS A O 1
ATOM 688 N N . LEU A 1 89 ? 0.815 -7.564 -10.433 1.00 80.12 89 LEU A N 1
ATOM 689 C CA . LEU A 1 89 ? 0.852 -6.547 -9.389 1.00 80.12 89 LEU A CA 1
ATOM 690 C C . LEU A 1 89 ? -0.430 -5.726 -9.344 1.00 80.12 89 LEU A C 1
ATOM 692 O O . LEU A 1 89 ? -0.864 -5.386 -8.259 1.00 80.12 89 LEU A O 1
ATOM 696 N N . ASN A 1 90 ? -1.083 -5.451 -10.474 1.00 74.38 90 ASN A N 1
ATOM 697 C CA . ASN A 1 90 ? -2.350 -4.714 -10.478 1.00 74.38 90 ASN A CA 1
ATOM 698 C C . ASN A 1 90 ? -3.466 -5.491 -9.758 1.00 74.38 90 ASN A C 1
ATOM 700 O O . ASN A 1 90 ? -4.305 -4.924 -9.057 1.00 74.38 90 ASN A O 1
ATOM 704 N N . ALA A 1 91 ? -3.469 -6.819 -9.897 1.00 64.31 91 ALA A N 1
ATOM 705 C CA . ALA A 1 91 ? -4.422 -7.664 -9.188 1.00 64.31 91 ALA A CA 1
ATOM 706 C C . ALA A 1 91 ? -4.214 -7.616 -7.662 1.00 64.31 91 ALA A C 1
ATOM 708 O O . ALA A 1 91 ? -5.194 -7.635 -6.917 1.00 64.31 91 ALA A O 1
ATOM 709 N N . SER A 1 92 ? -2.966 -7.513 -7.191 1.00 61.34 92 SER A N 1
ATOM 710 C CA . SER A 1 92 ? -2.640 -7.446 -5.760 1.00 61.34 92 SER A CA 1
ATOM 711 C C . SER A 1 92 ? -2.634 -6.018 -5.193 1.00 61.34 92 SER A C 1
ATOM 713 O O . SER A 1 92 ? -2.996 -5.814 -4.035 1.00 61.34 92 SER A O 1
ATOM 715 N N . SER A 1 93 ? -2.299 -5.004 -5.990 1.00 59.78 93 SER A N 1
ATOM 716 C CA . SER A 1 93 ? -2.169 -3.603 -5.572 1.00 59.78 93 SER A CA 1
ATOM 717 C C . SER A 1 93 ? -3.506 -2.950 -5.263 1.00 59.78 93 SER A C 1
ATOM 719 O O . SER A 1 93 ? -3.560 -2.086 -4.392 1.00 59.78 93 SER A O 1
ATOM 721 N N . ARG A 1 94 ? -4.602 -3.394 -5.892 1.00 58.47 94 ARG A N 1
ATOM 722 C CA . ARG A 1 94 ? -5.962 -2.962 -5.528 1.00 58.47 94 ARG A CA 1
ATOM 723 C C . ARG A 1 94 ? -6.296 -3.256 -4.066 1.00 58.47 94 ARG A C 1
ATOM 725 O O . ARG A 1 94 ? -7.114 -2.551 -3.490 1.00 58.47 94 ARG A O 1
ATOM 732 N N . ALA A 1 95 ? -5.657 -4.257 -3.455 1.00 56.41 95 ALA A N 1
ATOM 733 C CA . ALA A 1 95 ? -5.790 -4.523 -2.023 1.00 56.41 95 ALA A CA 1
ATOM 734 C C . ALA A 1 95 ? -4.983 -3.536 -1.156 1.00 56.41 95 ALA A C 1
ATOM 736 O O . ALA A 1 95 ? -5.286 -3.348 0.022 1.00 56.41 95 ALA A O 1
ATOM 737 N N . LEU A 1 96 ? -3.953 -2.904 -1.727 1.00 64.19 96 LEU A N 1
ATOM 738 C CA . LEU A 1 96 ? -3.126 -1.902 -1.058 1.00 64.19 96 LEU A CA 1
ATOM 739 C C . LEU A 1 96 ? -3.618 -0.470 -1.290 1.00 64.19 96 LEU A C 1
ATOM 741 O O . LEU A 1 96 ? -3.276 0.416 -0.505 1.00 64.19 96 LEU A O 1
ATOM 745 N N . GLU A 1 97 ? -4.415 -0.230 -2.325 1.00 67.81 97 GLU A N 1
ATOM 746 C CA . GLU A 1 97 ? -5.013 1.072 -2.590 1.00 67.81 97 GLU A CA 1
ATOM 747 C C . GLU A 1 97 ? -6.170 1.342 -1.629 1.00 67.81 97 GLU A C 1
ATOM 749 O O . GLU A 1 97 ? -7.184 0.648 -1.613 1.00 67.81 97 GLU A O 1
ATOM 754 N N . VAL A 1 98 ? -6.008 2.376 -0.806 1.00 76.50 98 VAL A N 1
ATOM 755 C CA . VAL A 1 98 ? -7.074 2.873 0.062 1.00 76.50 98 VAL A CA 1
ATOM 756 C C . VAL A 1 98 ? -7.865 3.921 -0.719 1.00 76.50 98 VAL A C 1
ATOM 758 O O . VAL A 1 98 ? -7.277 4.929 -1.127 1.00 76.50 98 VAL A O 1
ATOM 761 N N . PRO A 1 99 ? -9.177 3.727 -0.940 1.00 81.00 99 PRO A N 1
ATOM 762 C CA . PRO A 1 99 ? -9.997 4.726 -1.607 1.00 81.00 99 PRO A CA 1
ATOM 763 C C . PRO A 1 99 ? -9.984 6.056 -0.853 1.00 81.00 99 PRO A C 1
ATOM 765 O O . PRO A 1 99 ? -9.868 6.109 0.373 1.00 81.00 99 PRO A O 1
ATOM 768 N N . LYS A 1 100 ? -10.159 7.159 -1.581 1.00 77.25 100 LYS A N 1
ATOM 769 C CA . LYS A 1 100 ? -10.282 8.477 -0.952 1.00 77.25 100 LYS A CA 1
ATOM 770 C C . LYS A 1 100 ? -11.471 8.478 0.015 1.00 77.25 100 LYS A C 1
ATOM 772 O O . LYS A 1 100 ? -12.553 8.027 -0.344 1.00 77.25 100 LYS A O 1
ATOM 777 N N . GLY A 1 101 ? -11.272 9.009 1.221 1.00 83.56 101 GLY A N 1
ATOM 778 C CA . GLY A 1 101 ? -12.291 8.972 2.277 1.00 83.56 101 GLY A CA 1
ATOM 779 C C . GLY A 1 101 ? -12.190 7.754 3.197 1.00 83.56 101 GLY A C 1
ATOM 780 O O . GLY A 1 101 ? -12.946 7.677 4.161 1.00 83.56 101 GLY A O 1
ATOM 781 N N . TYR A 1 102 ? -11.247 6.847 2.939 1.00 89.56 102 TYR A N 1
ATOM 782 C CA . TYR A 1 102 ? -10.926 5.712 3.795 1.00 89.56 102 TYR A CA 1
ATOM 783 C C . TYR A 1 102 ? -9.493 5.833 4.329 1.00 89.56 102 TYR A C 1
ATOM 785 O O . TYR A 1 102 ? -8.666 6.562 3.778 1.00 89.56 102 TYR A O 1
ATOM 793 N N . LEU A 1 103 ? -9.207 5.114 5.409 1.00 88.69 103 LEU A N 1
ATOM 794 C CA . LEU A 1 103 ? -7.908 5.020 6.061 1.00 88.69 103 LEU A CA 1
ATOM 795 C C . LEU A 1 103 ? -7.548 3.545 6.273 1.00 88.69 103 LEU A C 1
ATOM 797 O O . LEU A 1 103 ? -8.404 2.747 6.655 1.00 88.69 103 LEU A O 1
ATOM 801 N N . ALA A 1 104 ? -6.283 3.188 6.037 1.00 87.88 104 ALA A N 1
ATOM 802 C CA . ALA A 1 104 ? -5.754 1.891 6.447 1.00 87.88 104 ALA A CA 1
ATOM 803 C C . ALA A 1 104 ? -5.277 1.947 7.903 1.00 87.88 104 ALA A C 1
ATOM 805 O O . ALA A 1 104 ? -4.489 2.825 8.251 1.00 87.88 104 ALA A O 1
ATOM 806 N N . VAL A 1 105 ? -5.722 0.993 8.717 1.00 90.88 105 VAL A N 1
ATOM 807 C CA . VAL A 1 105 ? -5.311 0.826 10.117 1.00 90.88 105 VAL A CA 1
ATOM 808 C C . VAL A 1 105 ? -4.823 -0.599 10.358 1.00 90.88 105 VAL A C 1
ATOM 810 O O . VAL A 1 105 ? -5.328 -1.541 9.740 1.00 90.88 105 VAL A O 1
ATOM 813 N N . TYR A 1 106 ? -3.834 -0.763 11.231 1.00 90.50 106 TYR A N 1
ATOM 814 C CA . TYR A 1 106 ? -3.283 -2.065 11.610 1.00 90.50 106 TYR A CA 1
ATOM 815 C C . TYR A 1 106 ? -3.779 -2.445 13.000 1.00 90.50 106 TYR A C 1
ATOM 817 O O . TYR A 1 106 ? -3.668 -1.652 13.926 1.00 90.50 106 TYR A O 1
ATOM 825 N N . VAL A 1 107 ? -4.350 -3.639 13.143 1.00 91.62 107 VAL A N 1
ATOM 826 C CA . VAL A 1 107 ? -5.026 -4.054 14.379 1.00 91.62 107 VAL A CA 1
ATOM 827 C C . VAL A 1 107 ? -4.468 -5.376 14.889 1.00 91.62 107 VAL A C 1
ATOM 829 O O . VAL A 1 107 ? -4.353 -6.354 14.135 1.00 91.62 107 VAL A O 1
ATOM 832 N N . GLY A 1 108 ? -4.190 -5.400 16.191 1.00 84.88 108 GLY A N 1
ATOM 833 C CA . GLY A 1 108 ? -3.767 -6.571 16.951 1.00 84.88 108 GLY A CA 1
ATOM 834 C C . GLY A 1 108 ? -2.328 -7.012 16.693 1.00 84.88 108 GLY A C 1
ATOM 835 O O . GLY A 1 108 ? -1.636 -6.499 15.817 1.00 84.88 108 GLY A O 1
ATOM 836 N N . GLU A 1 109 ? -1.889 -8.033 17.430 1.00 80.69 109 GLU A N 1
ATOM 837 C CA . GLU A 1 109 ? -0.512 -8.562 17.386 1.00 80.69 109 GLU A CA 1
ATOM 838 C C . GLU A 1 109 ? -0.098 -9.064 15.997 1.00 80.69 109 GLU A C 1
ATOM 840 O O . GLU A 1 109 ? 1.066 -9.012 15.609 1.00 80.69 109 GLU A O 1
ATOM 845 N N . ARG A 1 110 ? -1.073 -9.532 15.213 1.00 78.38 110 ARG A N 1
ATOM 846 C CA . ARG A 1 110 ? -0.857 -10.001 13.839 1.00 78.38 110 ARG A CA 1
ATOM 847 C C . ARG A 1 110 ? -0.764 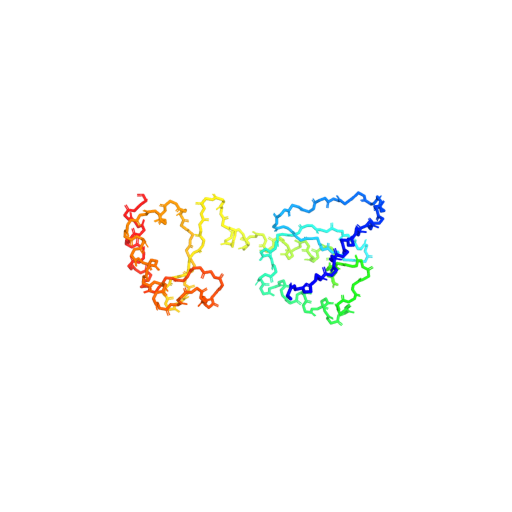-8.862 12.822 1.00 78.38 110 ARG A C 1
ATOM 849 O O . ARG A 1 110 ? -0.697 -9.155 11.630 1.00 78.38 110 ARG A O 1
ATOM 856 N N . MET A 1 111 ? -0.822 -7.604 13.274 1.00 81.88 111 MET A N 1
ATOM 857 C CA . MET A 1 111 ? -0.793 -6.386 12.458 1.00 81.88 111 MET A CA 1
ATOM 858 C C . MET A 1 111 ? -1.719 -6.507 11.249 1.00 81.88 111 MET A C 1
ATOM 860 O O . MET A 1 111 ? -1.334 -6.299 10.096 1.00 81.88 111 MET A O 1
ATOM 864 N N . LYS A 1 112 ? -2.965 -6.922 11.499 1.00 86.38 112 LYS A N 1
ATOM 865 C CA . LYS A 1 112 ? -3.914 -7.158 10.418 1.00 86.38 112 LYS A CA 1
ATOM 866 C C . LYS A 1 112 ? -4.403 -5.817 9.893 1.00 86.38 112 LYS A C 1
ATOM 868 O O . LYS A 1 112 ? -4.928 -5.003 10.647 1.00 86.38 112 LYS A O 1
ATOM 873 N N . ARG A 1 113 ? -4.248 -5.607 8.589 1.00 87.31 113 ARG A N 1
ATOM 874 C CA . ARG A 1 113 ? -4.680 -4.387 7.912 1.00 87.31 113 ARG A CA 1
ATOM 875 C C . ARG A 1 113 ? -6.197 -4.370 7.704 1.00 87.31 113 ARG A C 1
ATOM 877 O O . ARG A 1 113 ? -6.752 -5.299 7.117 1.00 87.31 113 ARG A O 1
ATOM 884 N N . PHE A 1 114 ? -6.833 -3.276 8.104 1.00 88.88 114 PHE A N 1
ATOM 885 C CA . PHE A 1 114 ? -8.232 -2.942 7.839 1.00 88.88 114 PHE A CA 1
ATOM 886 C C . PHE A 1 114 ? -8.323 -1.626 7.072 1.00 88.88 114 PHE A C 1
ATOM 888 O O . PHE A 1 114 ? -7.473 -0.756 7.234 1.00 88.88 114 PHE A O 1
ATOM 895 N N . VAL A 1 115 ? -9.350 -1.479 6.236 1.00 88.94 115 VAL A N 1
ATOM 896 C CA . VAL A 1 115 ? -9.657 -0.227 5.534 1.00 88.94 115 VAL A CA 1
ATOM 897 C C . VAL A 1 115 ? -11.000 0.271 6.041 1.00 88.94 115 VAL A C 1
ATOM 899 O O . VAL A 1 115 ? -12.023 -0.358 5.783 1.00 88.94 115 VAL A O 1
ATOM 902 N N . ILE A 1 116 ? -10.987 1.378 6.778 1.00 90.12 116 ILE A N 1
ATOM 903 C CA . ILE A 1 116 ? -12.175 1.950 7.419 1.00 90.12 116 ILE A CA 1
ATOM 904 C C . ILE A 1 116 ? -12.485 3.342 6.861 1.00 90.12 116 ILE A C 1
ATOM 906 O O . ILE A 1 116 ? -11.562 4.043 6.442 1.00 90.12 116 ILE A O 1
ATOM 910 N N . PRO A 1 117 ? -13.753 3.778 6.836 1.00 90.31 117 PRO A N 1
ATOM 911 C CA . PRO A 1 117 ? -14.096 5.156 6.510 1.00 90.31 117 PRO A CA 1
ATOM 912 C C . PRO A 1 117 ? -13.436 6.143 7.479 1.00 90.31 117 PRO A C 1
ATOM 914 O O . PRO A 1 117 ? -13.410 5.922 8.688 1.00 90.31 117 PRO A O 1
ATOM 917 N N . ILE A 1 118 ? -12.975 7.288 6.973 1.00 91.06 118 ILE A N 1
ATOM 918 C CA . ILE A 1 118 ? -12.414 8.370 7.803 1.00 91.06 118 ILE A CA 1
ATOM 919 C C . ILE A 1 118 ? -13.456 8.899 8.806 1.00 91.06 118 ILE A C 1
ATOM 921 O O . ILE A 1 118 ? -13.086 9.373 9.876 1.00 91.06 118 ILE A O 1
ATOM 925 N N . SER A 1 119 ? -14.757 8.774 8.515 1.00 89.38 119 SER A N 1
ATOM 926 C CA . SER A 1 119 ? -15.834 9.162 9.436 1.00 89.38 119 SER A CA 1
ATOM 927 C C . SER A 1 119 ? -15.813 8.394 10.760 1.00 89.38 119 SER A C 1
ATOM 929 O O . SER A 1 119 ? -16.301 8.917 11.760 1.00 89.38 119 SER A O 1
ATOM 931 N N . TYR A 1 120 ? -15.226 7.193 10.798 1.00 90.12 120 TYR A N 1
ATOM 932 C CA . TYR A 1 120 ? -15.116 6.412 12.031 1.00 90.12 120 TYR A CA 1
ATOM 933 C C . TYR A 1 120 ? -14.185 7.088 13.031 1.00 90.12 120 TYR A C 1
ATOM 935 O O . TYR A 1 120 ? -14.441 7.012 14.225 1.00 90.12 120 TYR A O 1
ATOM 943 N N . LEU A 1 121 ? -13.187 7.846 12.560 1.00 88.19 121 LEU A N 1
ATOM 944 C CA . LEU A 1 121 ? -12.295 8.608 13.434 1.00 88.19 121 LEU A CA 1
ATOM 945 C C . LEU A 1 121 ? -13.042 9.654 14.261 1.00 88.19 121 LEU A C 1
ATOM 947 O O . LEU A 1 121 ? -12.515 10.104 15.260 1.00 88.19 121 LEU A O 1
ATOM 951 N N . ILE A 1 122 ? -14.248 10.067 13.872 1.00 87.81 122 ILE A N 1
ATOM 952 C CA . ILE A 1 122 ? -15.026 11.073 14.611 1.00 87.81 122 ILE A CA 1
ATOM 953 C C . ILE A 1 122 ? -15.875 10.414 15.714 1.00 87.81 122 ILE A C 1
ATOM 955 O O . ILE A 1 122 ? -16.383 11.098 16.599 1.00 87.81 122 ILE A O 1
ATOM 959 N N . GLN A 1 123 ? -16.039 9.089 15.684 1.00 89.06 123 GLN A N 1
ATOM 960 C CA . GLN A 1 123 ? -16.868 8.377 16.651 1.00 89.06 123 GLN A CA 1
ATOM 961 C C . GLN A 1 123 ? -16.175 8.310 18.020 1.00 89.06 123 GLN A C 1
ATOM 963 O O . GLN A 1 123 ? -14.991 7.974 18.077 1.00 89.06 123 GLN A O 1
ATOM 968 N N . PRO A 1 124 ? -16.896 8.561 19.130 1.00 89.81 124 PRO A N 1
ATOM 969 C CA . PRO A 1 124 ? -16.301 8.607 20.465 1.00 89.81 124 PRO A CA 1
ATOM 970 C C . PRO A 1 124 ? -15.634 7.282 20.855 1.00 89.81 124 PRO A C 1
ATOM 972 O O . PRO A 1 124 ? -14.499 7.290 21.308 1.00 89.81 124 PRO A O 1
ATOM 975 N N . SER A 1 125 ? -16.253 6.134 20.561 1.00 86.00 125 SER A N 1
ATOM 976 C CA . SER A 1 125 ? -15.642 4.832 20.878 1.00 86.00 125 SER A CA 1
ATOM 977 C C . SER A 1 125 ? -14.387 4.538 20.050 1.00 86.00 125 SER A C 1
ATOM 979 O O . SER A 1 125 ? -13.546 3.745 20.461 1.00 86.00 125 SER A O 1
AT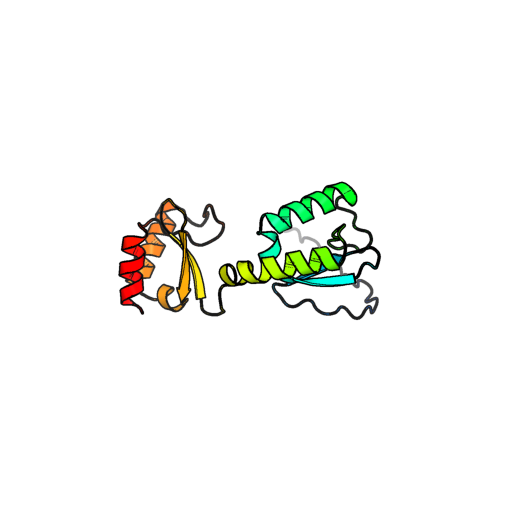OM 981 N N . PHE A 1 126 ? -14.248 5.158 18.872 1.00 89.19 126 PHE A N 1
ATOM 982 C CA . PHE A 1 126 ? -13.019 5.055 18.087 1.00 89.19 126 PHE A CA 1
ATOM 983 C C . PHE A 1 126 ? -11.948 6.020 18.608 1.00 89.19 126 PHE A C 1
ATOM 985 O O . PHE A 1 126 ? -10.771 5.686 18.586 1.00 89.19 126 PHE A O 1
ATOM 992 N N . GLN A 1 127 ? -12.340 7.193 19.111 1.00 89.69 127 GLN A N 1
ATOM 993 C CA . GLN A 1 127 ? -11.429 8.123 19.783 1.00 89.69 127 GLN A CA 1
ATOM 994 C C . GLN A 1 127 ? -10.790 7.488 21.022 1.00 89.69 127 GLN A C 1
ATOM 996 O O . GLN A 1 127 ? -9.583 7.616 21.192 1.00 89.69 127 GLN A O 1
ATOM 1001 N N . ASP A 1 128 ? -11.544 6.712 21.802 1.00 89.06 128 ASP A N 1
ATOM 1002 C CA . ASP A 1 128 ? -10.988 5.960 22.935 1.00 89.06 128 ASP A CA 1
ATOM 1003 C C . ASP A 1 128 ? -9.887 4.976 22.484 1.00 89.06 128 ASP A C 1
ATOM 1005 O O . ASP A 1 128 ? -8.819 4.905 23.094 1.00 89.06 128 ASP A O 1
ATOM 1009 N N . LEU A 1 129 ? -10.096 4.271 21.360 1.00 88.88 129 LEU A N 1
ATOM 1010 C CA . LEU A 1 129 ? -9.076 3.399 20.756 1.00 88.88 129 LEU A CA 1
ATOM 1011 C C . LEU A 1 129 ? -7.841 4.178 20.281 1.00 88.88 129 LEU A C 1
ATOM 1013 O O . LEU A 1 129 ? -6.723 3.677 20.398 1.00 88.88 129 LEU A O 1
ATOM 1017 N N . LEU A 1 130 ? -8.028 5.379 19.725 1.00 89.62 130 LEU A N 1
ATOM 1018 C CA . LEU A 1 130 ? -6.924 6.243 19.298 1.00 89.62 130 LEU A CA 1
ATOM 1019 C C . LEU A 1 130 ? -6.110 6.741 20.493 1.00 89.62 130 LEU A C 1
ATOM 1021 O O . LEU A 1 130 ? -4.886 6.728 20.424 1.00 89.62 130 LEU A O 1
ATOM 1025 N N . SER A 1 131 ? -6.766 7.130 21.588 1.00 89.81 131 SER A N 1
ATOM 1026 C CA . SER A 1 131 ? -6.086 7.530 22.823 1.00 89.81 131 SER A CA 1
ATOM 1027 C C . SER A 1 131 ? -5.281 6.378 23.420 1.00 89.81 131 SER A C 1
ATOM 1029 O O . SER A 1 131 ? -4.136 6.579 23.813 1.00 89.81 131 SER A O 1
ATOM 1031 N N . GLN A 1 132 ? -5.826 5.158 23.415 1.00 87.75 132 GLN A N 1
ATOM 1032 C CA . GLN A 1 132 ? -5.084 3.977 23.858 1.00 87.75 132 GLN A CA 1
ATOM 1033 C C . GLN A 1 132 ? -3.879 3.683 22.946 1.00 87.75 132 GLN A C 1
ATOM 1035 O O . GLN A 1 132 ? -2.797 3.354 23.428 1.00 87.75 132 GLN A O 1
ATOM 1040 N N . ALA A 1 133 ? -4.042 3.830 21.628 1.00 89.00 133 ALA A N 1
ATOM 1041 C CA . ALA A 1 133 ? -2.945 3.686 20.676 1.00 89.00 133 ALA A CA 1
ATOM 1042 C C . ALA A 1 133 ? -1.837 4.731 20.882 1.00 89.00 133 ALA A C 1
ATOM 1044 O O . ALA A 1 133 ? -0.660 4.390 20.776 1.00 89.00 133 ALA A O 1
ATOM 1045 N N . GLU A 1 134 ? -2.202 5.979 21.184 1.00 88.69 134 GLU A N 1
ATOM 1046 C CA . GLU A 1 134 ? -1.255 7.053 21.499 1.00 88.69 134 GLU A CA 1
ATOM 1047 C C . GLU A 1 134 ? -0.506 6.782 22.810 1.00 88.69 134 GLU A C 1
ATOM 1049 O O . GLU A 1 134 ? 0.698 7.010 22.875 1.00 88.69 134 GLU A O 1
ATOM 1054 N N . GLU A 1 135 ? -1.167 6.261 23.844 1.00 88.88 135 GLU A N 1
ATOM 1055 C CA . GLU A 1 135 ? -0.495 5.917 25.104 1.00 88.88 135 GLU A CA 1
ATOM 1056 C C . GLU A 1 135 ? 0.529 4.784 24.921 1.00 88.88 135 GLU A C 1
ATOM 1058 O O . GLU A 1 135 ? 1.610 4.825 25.508 1.00 88.88 135 GLU A O 1
ATOM 1063 N N . GLU A 1 136 ? 0.215 3.795 24.080 1.00 87.94 136 GLU A N 1
ATOM 1064 C CA . GLU A 1 136 ? 1.060 2.612 23.891 1.00 87.94 136 GLU A CA 1
ATOM 1065 C C . GLU A 1 136 ? 2.191 2.820 22.875 1.00 87.94 136 GLU A C 1
ATOM 1067 O O . GLU A 1 136 ? 3.331 2.421 23.119 1.00 87.94 136 GLU A O 1
ATOM 1072 N N . PHE A 1 137 ? 1.894 3.447 21.736 1.00 84.12 137 PHE A N 1
ATOM 1073 C CA . PHE A 1 137 ? 2.843 3.609 20.630 1.00 84.12 137 PHE A CA 1
ATOM 1074 C C . PHE A 1 137 ? 3.276 5.064 20.403 1.00 84.12 137 PHE A C 1
ATOM 1076 O O . PHE A 1 137 ? 4.204 5.322 19.635 1.00 84.12 137 PHE A O 1
ATOM 1083 N N . GLY A 1 138 ? 2.624 6.040 21.037 1.00 83.94 138 GLY A N 1
ATOM 1084 C CA . GLY A 1 138 ? 2.824 7.450 20.714 1.00 83.94 138 GLY A CA 1
ATOM 1085 C C . GLY A 1 138 ? 2.534 7.726 19.239 1.00 83.94 138 GLY A C 1
ATOM 1086 O O . GLY A 1 138 ? 1.554 7.246 18.676 1.00 83.94 138 GLY A O 1
ATOM 1087 N N . TYR A 1 139 ? 3.425 8.489 18.606 1.00 81.88 139 TYR A N 1
ATOM 1088 C CA . TYR A 1 139 ? 3.390 8.767 17.165 1.00 81.88 139 TYR A CA 1
ATOM 1089 C C . TYR A 1 139 ? 4.337 7.863 16.357 1.00 81.88 139 TYR A C 1
ATOM 1091 O O . TYR A 1 139 ? 4.414 8.001 15.134 1.00 81.88 139 TYR A O 1
ATOM 1099 N N . ASP A 1 140 ? 5.078 6.968 17.020 1.00 81.62 140 ASP A N 1
ATOM 1100 C CA . ASP A 1 140 ? 6.046 6.072 16.386 1.00 81.62 140 ASP A CA 1
ATOM 1101 C C . ASP A 1 140 ? 5.446 4.671 16.264 1.00 81.62 140 ASP A C 1
ATOM 1103 O O . ASP A 1 140 ? 5.511 3.833 17.165 1.00 81.62 140 ASP A O 1
ATOM 1107 N N . HIS A 1 141 ? 4.791 4.434 15.130 1.00 79.06 141 HIS A N 1
ATOM 1108 C CA . HIS A 1 141 ? 4.153 3.157 14.859 1.00 79.06 141 HIS A CA 1
ATOM 1109 C C . HIS A 1 141 ? 5.063 2.255 14.013 1.00 79.06 141 HIS A C 1
ATOM 1111 O O . HIS A 1 141 ? 5.569 2.692 12.975 1.00 79.06 141 HIS A O 1
ATOM 1117 N N . PRO A 1 142 ? 5.166 0.952 14.340 1.00 74.19 142 PRO A N 1
ATOM 1118 C CA . PRO A 1 142 ? 6.094 0.024 13.684 1.00 74.19 142 PRO A CA 1
ATOM 1119 C C . PRO A 1 142 ? 5.849 -0.154 12.178 1.00 74.19 142 PRO A C 1
ATOM 1121 O O . PRO A 1 142 ? 6.754 -0.539 11.446 1.00 74.19 142 PRO A O 1
ATOM 1124 N N . MET A 1 143 ? 4.630 0.121 11.702 1.00 77.50 143 MET A N 1
ATOM 1125 C CA . MET A 1 143 ? 4.241 0.004 10.290 1.00 77.50 143 MET A CA 1
ATOM 1126 C C . MET A 1 143 ? 4.177 1.358 9.564 1.00 77.50 143 MET A C 1
ATOM 1128 O O . MET A 1 143 ? 3.688 1.425 8.436 1.00 77.50 143 MET A O 1
ATOM 1132 N N . GLY A 1 144 ? 4.609 2.451 10.208 1.00 76.19 144 GLY A N 1
ATOM 1133 C CA . GLY A 1 144 ? 4.539 3.812 9.661 1.00 76.19 144 GLY A CA 1
ATOM 1134 C C . GLY A 1 144 ? 3.113 4.334 9.420 1.00 76.19 144 GLY A C 1
ATOM 1135 O O . GLY A 1 144 ? 2.934 5.384 8.808 1.00 76.19 144 GLY A O 1
ATOM 1136 N N . GLY A 1 145 ? 2.097 3.599 9.877 1.00 82.50 145 GLY A N 1
ATOM 1137 C CA . GLY A 1 145 ? 0.681 3.951 9.820 1.00 82.50 145 GLY A CA 1
ATOM 1138 C C . GLY A 1 145 ? 0.006 3.687 11.163 1.00 82.50 145 GLY A C 1
ATOM 1139 O O . GLY A 1 145 ? 0.618 3.112 12.055 1.00 82.50 145 GLY A O 1
ATOM 1140 N N . LEU A 1 146 ? -1.253 4.105 11.302 1.00 88.94 146 LEU A N 1
ATOM 1141 C CA . LEU A 1 146 ? -1.996 4.003 12.559 1.00 88.94 146 LEU A CA 1
ATOM 1142 C C . LEU A 1 146 ? -2.159 2.538 13.004 1.00 88.94 146 LEU A C 1
ATOM 1144 O O . LEU A 1 146 ? -2.829 1.750 12.325 1.00 88.94 146 LEU A O 1
ATOM 1148 N N . THR A 1 147 ? -1.574 2.204 14.154 1.00 89.00 147 THR A N 1
ATOM 1149 C CA . THR A 1 147 ? -1.676 0.887 14.797 1.00 89.00 147 THR A CA 1
ATOM 1150 C C . THR A 1 147 ? -2.589 0.975 16.014 1.00 89.00 147 THR A C 1
ATOM 1152 O O . THR A 1 147 ? -2.361 1.807 16.883 1.00 89.00 147 THR A O 1
ATOM 1155 N N . ILE A 1 148 ? -3.599 0.111 16.093 1.00 89.75 148 ILE A N 1
ATOM 1156 C CA . ILE A 1 148 ? -4.547 0.046 17.208 1.00 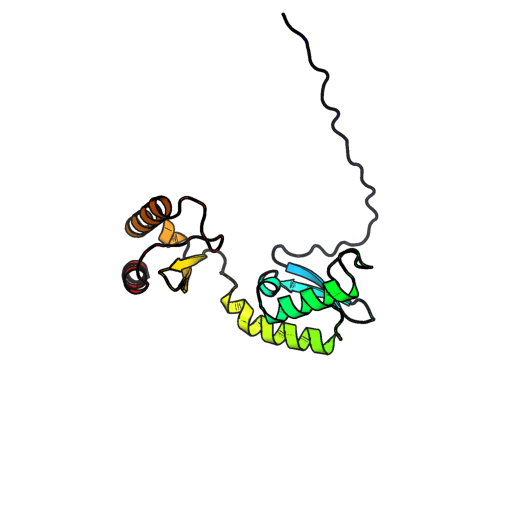89.75 148 ILE A CA 1
ATOM 1157 C C . ILE A 1 148 ? -4.222 -1.174 18.093 1.00 89.75 148 ILE A C 1
ATOM 1159 O O . ILE A 1 148 ? -4.311 -2.310 17.601 1.00 89.75 148 ILE A O 1
ATOM 1163 N N . PRO A 1 149 ? -3.889 -0.978 19.386 1.00 85.31 149 PRO A N 1
ATOM 1164 C CA . PRO A 1 149 ? -3.575 -2.048 20.334 1.00 85.31 149 PRO A CA 1
ATOM 1165 C C . PRO A 1 149 ? -4.841 -2.714 20.887 1.00 85.31 149 PRO A C 1
ATOM 1167 O O . PRO A 1 149 ? -5.123 -2.715 22.083 1.00 85.31 149 PRO A O 1
ATOM 1170 N N . CYS A 1 150 ? -5.657 -3.289 20.012 1.00 86.75 150 CYS A N 1
ATOM 1171 C CA . CYS A 1 150 ? -6.783 -4.108 20.440 1.00 86.75 150 CYS A CA 1
ATOM 1172 C C . CYS A 1 150 ? -6.843 -5.409 19.647 1.00 86.75 150 CYS A C 1
ATOM 1174 O O . CYS A 1 150 ? -6.225 -5.553 18.587 1.00 86.75 150 CYS A O 1
ATOM 1176 N N . SER A 1 151 ? -7.570 -6.393 20.178 1.00 89.31 151 SER A N 1
ATOM 1177 C CA . SER A 1 151 ? -7.804 -7.624 19.435 1.00 89.31 151 SER A CA 1
ATOM 1178 C C . SER A 1 151 ? -8.638 -7.326 18.190 1.00 89.31 151 SER A C 1
ATOM 1180 O O . SER A 1 151 ? -9.468 -6.415 18.149 1.00 89.31 151 SER A O 1
ATOM 1182 N N . VAL A 1 152 ? -8.424 -8.131 17.152 1.00 89.25 152 VAL A N 1
ATOM 1183 C CA . VAL A 1 152 ? -9.168 -7.999 15.895 1.00 89.25 152 VAL A CA 1
ATOM 1184 C C . VAL A 1 152 ? -10.680 -8.143 16.115 1.00 89.25 152 VAL A C 1
ATOM 1186 O O . VAL A 1 152 ? -11.452 -7.498 15.414 1.00 89.25 152 VAL A O 1
ATOM 1189 N N . GLU A 1 153 ? -11.090 -8.958 17.086 1.00 88.69 153 GLU A N 1
ATOM 1190 C CA . GLU A 1 153 ? -12.492 -9.186 17.455 1.00 88.69 153 GLU A CA 1
ATOM 1191 C C . GLU A 1 153 ? -13.128 -7.911 18.022 1.00 88.69 153 GLU A C 1
ATOM 1193 O O . GLU A 1 153 ? -14.122 -7.434 17.484 1.00 88.69 153 GLU A O 1
ATOM 1198 N N . VAL A 1 154 ? -12.482 -7.280 19.011 1.00 88.62 154 VAL A N 1
ATOM 1199 C CA . VAL A 1 154 ? -12.962 -6.026 19.619 1.00 88.62 154 VAL A CA 1
ATOM 1200 C C . VAL A 1 154 ? -13.060 -4.911 18.579 1.00 88.62 154 VAL A C 1
ATOM 1202 O O . VAL A 1 154 ? -14.041 -4.171 18.538 1.00 88.62 154 VAL A O 1
ATOM 1205 N N . PHE A 1 155 ? -12.068 -4.801 17.694 1.00 90.31 155 PHE A N 1
ATOM 1206 C CA . PHE A 1 155 ? -12.104 -3.821 16.611 1.00 90.31 155 PHE A CA 1
ATOM 1207 C C . PHE A 1 155 ? -13.271 -4.054 15.645 1.00 90.31 155 PHE A C 1
ATOM 1209 O O . PHE A 1 155 ? -13.915 -3.101 15.202 1.00 90.31 155 PHE A O 1
ATOM 1216 N N . GLN A 1 156 ? -13.552 -5.312 15.302 1.00 88.69 156 GLN A N 1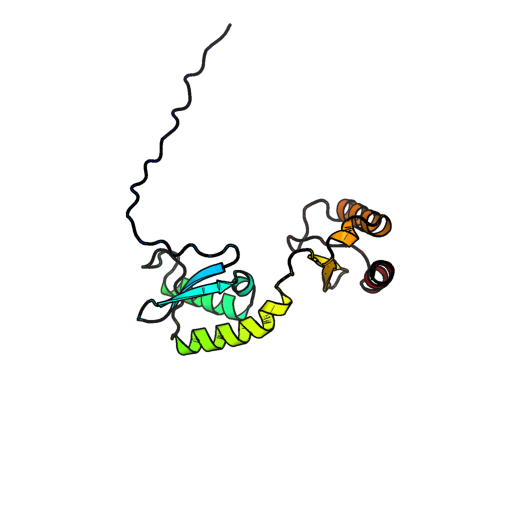
ATOM 1217 C CA . GLN A 1 156 ? -14.674 -5.663 14.432 1.00 88.69 156 GLN A CA 1
ATOM 1218 C C . GLN A 1 156 ? -16.018 -5.363 15.091 1.00 88.69 156 GLN A C 1
ATOM 1220 O O . GLN A 1 156 ? -16.879 -4.783 14.435 1.00 88.69 156 GLN A O 1
ATOM 1225 N N . ASP A 1 157 ? -16.173 -5.653 16.380 1.00 88.44 157 ASP A N 1
ATOM 1226 C CA . ASP A 1 157 ? -17.391 -5.329 17.127 1.00 88.44 157 ASP A CA 1
ATOM 1227 C C . ASP A 1 157 ? -17.636 -3.812 17.158 1.00 88.44 157 ASP A C 1
ATOM 1229 O O . ASP A 1 157 ? -18.724 -3.339 16.817 1.00 88.44 157 ASP A O 1
ATOM 1233 N N . ILE A 1 158 ? -16.599 -3.024 17.454 1.00 85.44 158 ILE A N 1
ATOM 1234 C CA . ILE A 1 158 ? -16.679 -1.556 17.467 1.00 85.44 158 ILE A CA 1
ATOM 1235 C C . ILE A 1 158 ? -17.021 -1.020 16.072 1.00 85.44 158 ILE A C 1
ATOM 1237 O O . ILE A 1 158 ? -17.952 -0.232 15.920 1.00 85.44 158 ILE A O 1
ATOM 1241 N N . THR A 1 159 ? -16.324 -1.477 15.030 1.00 86.25 159 THR A N 1
ATOM 1242 C CA . THR A 1 159 ? -16.575 -1.014 13.654 1.00 86.25 159 THR A CA 1
ATOM 1243 C C . THR A 1 159 ? -17.923 -1.465 13.097 1.00 86.25 159 THR A C 1
ATOM 1245 O O . THR A 1 159 ? -18.518 -0.731 12.311 1.00 86.25 159 THR A O 1
ATOM 1248 N N . SER A 1 160 ? -18.458 -2.605 13.545 1.00 85.75 160 SER A N 1
ATOM 1249 C CA . SER A 1 160 ? -19.800 -3.068 13.172 1.00 85.75 160 SER A CA 1
ATOM 1250 C C . SER A 1 160 ? -20.914 -2.156 13.689 1.00 85.75 160 SER A C 1
ATOM 1252 O O . SER A 1 160 ? -21.973 -2.079 13.076 1.00 85.75 160 SER A O 1
ATOM 1254 N N . THR A 1 161 ? -20.656 -1.408 14.766 1.00 82.25 161 THR A N 1
ATOM 1255 C CA . THR A 1 161 ? -21.612 -0.450 15.344 1.00 82.25 161 THR A CA 1
ATOM 1256 C C . THR A 1 161 ? -21.770 0.808 14.475 1.00 82.25 161 THR A C 1
ATOM 1258 O O . THR A 1 161 ? -22.745 1.544 14.616 1.00 82.25 161 THR A O 1
ATOM 1261 N N . PHE A 1 162 ? -20.826 1.063 13.564 1.00 76.75 162 PHE A N 1
ATOM 1262 C CA . PHE A 1 162 ? -20.770 2.271 12.734 1.00 76.75 162 PHE A CA 1
ATOM 1263 C C . PHE A 1 162 ? -21.088 2.026 11.253 1.00 76.75 162 PHE A C 1
ATOM 1265 O O . PHE A 1 162 ? -20.941 2.949 10.444 1.00 76.75 162 PHE A O 1
ATOM 1272 N N . ASN A 1 163 ? -21.440 0.793 10.883 1.00 62.97 163 ASN A N 1
ATOM 1273 C CA . ASN A 1 163 ? -21.692 0.376 9.502 1.00 62.97 163 ASN A CA 1
ATOM 1274 C C . ASN A 1 163 ? -23.188 0.319 9.176 1.00 62.97 163 ASN A C 1
ATOM 1276 O O . ASN A 1 163 ? -23.967 -0.114 10.052 1.00 62.97 163 ASN A O 1
#

InterPro domains:
  IPR003676 Small auxin-up RNA [PF02519] (15-88)
  IPR003676 Small auxin-up RNA [PF02519] (91-160)
  IPR003676 Small auxin-up RNA [PTHR31929] (18-89)

Sequence (163 aa):
MGFGLPGIRKASFAANQATSKAVEVPKGYLAVYVGERMKRFLIPISYLIHPLFQDLLSQSEEEFGYDHPMGGLTIPCSEDVFQNITSHLNASSRALEVPKGYLAVYVGERMKRFVIPISYLIQPSFQDLLSQAEEEFGYDHPMGGLTIPCSVEVFQDITSTFN

Radius of gyration: 22.78 Å; chains: 1; bounding box: 46×57×51 Å

Foldseek 3Di:
DDDDDDDDDPPPPPPDPPDDPPPPQPPQWFWEFEDPVRDTDIAGPLLCPDPVVVVQQVVQCVVQNCPDPVNGHYGHDHPVVVVVSRVVVVVVCVVVDADPQWFWEQEEPVRDIDIGGPVLCVDPVVVVQQVVQCVVQNCNDPVNGHYGHDHPVVVCVSRVVVD

pLDDT: mean 77.97, std 14.97, range [39.0, 91.62]

Organism: Cajanus cajan (NCBI:txid3821)